Protein AF-A0A382BVF1-F1 (afdb_monomer_lite)

InterPro domains:
  IPR001041 2Fe-2S ferredoxin-type iron-sulfur binding domain [PS51085] (1-68)
  IPR006058 2Fe-2S ferredoxin, iron-sulphur binding site [PS00197] (23-31)
  IPR012675 Beta-grasp domain superfamily [G3DSA:3.10.20.30] (1-80)
  IPR025192 Succinate dehydogenase/fumarate reductase N-terminal [PF13085] (2-85)
  IPR036010 2Fe-2S ferredoxin-like superfamily [SSF54292] (2-79)

pLDDT: mean 92.46, std 5.38, range [57.75, 98.44]

Structure (mmCIF, N/CA/C/O backbone):
data_AF-A0A382BVF1-F1
#
_entry.id   AF-A0A382BVF1-F1
#
loop_
_atom_site.group_PDB
_atom_site.id
_atom_site.type_symbol
_atom_site.label_atom_id
_atom_site.label_alt_id
_atom_site.label_comp_id
_atom_site.label_asym_id
_atom_site.label_entity_id
_atom_site.label_seq_id
_atom_site.pdbx_PDB_ins_code
_atom_site.Cartn_x
_atom_site.Cartn_y
_atom_site.Cartn_z
_atom_site.occupancy
_atom_site.B_iso_or_equiv
_atom_site.auth_seq_id
_atom_site.auth_comp_id
_atom_site.auth_asym_id
_atom_site.auth_atom_id
_atom_site.pdbx_PDB_model_num
ATOM 1 N N . MET A 1 1 ? -1.967 -1.534 11.998 1.00 87.88 1 MET A N 1
ATOM 2 C CA . MET A 1 1 ? -3.189 -0.713 11.841 1.00 87.88 1 MET A CA 1
ATOM 3 C C . MET A 1 1 ? -4.260 -1.528 11.139 1.00 87.88 1 MET A C 1
ATOM 5 O O . MET A 1 1 ? -5.112 -2.052 11.835 1.00 87.88 1 MET A O 1
ATOM 9 N N . LEU A 1 2 ? -4.186 -1.698 9.813 1.00 93.88 2 LEU A N 1
ATOM 10 C CA . LEU A 1 2 ? -5.201 -2.442 9.056 1.00 93.88 2 LEU A CA 1
ATOM 11 C C . LEU A 1 2 ? -5.171 -3.951 9.311 1.00 93.88 2 LEU A C 1
ATOM 13 O O . LEU A 1 2 ? -6.226 -4.561 9.327 1.00 93.88 2 LEU A O 1
ATOM 17 N N . ASP A 1 3 ? -4.001 -4.532 9.591 1.00 93.56 3 ASP A N 1
ATOM 18 C CA . ASP A 1 3 ? -3.907 -5.953 9.968 1.00 93.56 3 ASP A CA 1
ATOM 19 C C . ASP A 1 3 ? -4.720 -6.241 11.234 1.00 93.56 3 ASP A C 1
ATOM 21 O O . ASP A 1 3 ? -5.617 -7.071 11.230 1.00 93.56 3 ASP A O 1
ATOM 25 N N . GLN A 1 4 ? -4.475 -5.455 12.285 1.00 93.81 4 GLN A N 1
ATOM 26 C CA . GLN A 1 4 ? -5.190 -5.561 13.554 1.00 93.81 4 GLN A CA 1
ATOM 27 C C . GLN A 1 4 ? -6.687 -5.235 13.419 1.00 93.81 4 GLN A C 1
ATOM 29 O O . GLN A 1 4 ? -7.506 -5.816 14.122 1.00 93.81 4 GLN A O 1
ATOM 34 N N . LEU A 1 5 ? -7.063 -4.306 12.530 1.00 94.69 5 LEU A N 1
ATOM 35 C CA . LEU A 1 5 ? -8.472 -4.053 12.222 1.00 94.69 5 LEU A CA 1
ATOM 36 C C . LEU A 1 5 ? -9.110 -5.274 11.548 1.00 94.69 5 LEU A C 1
ATOM 38 O O . LEU A 1 5 ? -10.189 -5.691 11.954 1.00 94.69 5 LEU A O 1
ATOM 42 N N . ASN A 1 6 ? -8.438 -5.866 10.560 1.00 97.00 6 ASN A N 1
ATOM 43 C CA . ASN A 1 6 ? -8.934 -7.052 9.871 1.00 97.00 6 ASN A CA 1
ATOM 44 C C . ASN A 1 6 ? -9.052 -8.252 10.815 1.00 97.00 6 ASN A C 1
ATOM 46 O O . ASN A 1 6 ? -10.049 -8.956 10.735 1.00 97.00 6 ASN A O 1
ATOM 50 N N . GLU A 1 7 ? -8.125 -8.450 11.756 1.00 98.00 7 GLU A N 1
ATOM 51 C CA . GLU A 1 7 ? -8.271 -9.466 12.813 1.00 98.00 7 GLU A CA 1
ATOM 52 C C . GLU A 1 7 ? -9.575 -9.272 13.608 1.00 98.00 7 GLU A C 1
ATOM 54 O O . GLU A 1 7 ? -10.347 -10.213 13.776 1.00 98.00 7 GLU A O 1
ATOM 59 N N . GLN A 1 8 ? -9.889 -8.035 14.009 1.00 98.12 8 GLN A N 1
ATOM 60 C CA . GLN A 1 8 ? -11.135 -7.736 14.725 1.00 98.12 8 GLN A CA 1
ATOM 61 C C . GLN A 1 8 ? -12.393 -7.952 13.876 1.00 98.12 8 GLN A C 1
ATOM 63 O O . GLN A 1 8 ? -13.437 -8.301 14.424 1.00 98.12 8 GLN A O 1
ATOM 68 N N . LEU A 1 9 ? -12.330 -7.691 12.567 1.00 98.31 9 LEU A N 1
ATOM 69 C CA . LEU A 1 9 ? -13.446 -7.936 11.647 1.00 98.31 9 LEU A CA 1
ATOM 70 C C . LEU A 1 9 ? -13.671 -9.440 11.459 1.00 98.31 9 LEU A C 1
ATOM 72 O O . LEU A 1 9 ? -14.812 -9.895 11.529 1.00 98.31 9 LEU A O 1
ATOM 76 N N . ILE A 1 10 ? -12.590 -10.215 11.331 1.00 98.12 10 ILE A N 1
ATOM 77 C CA . ILE A 1 10 ? -12.638 -11.681 11.245 1.00 98.12 10 ILE A CA 1
ATOM 78 C C . ILE A 1 10 ? -13.311 -12.268 12.487 1.00 98.12 10 ILE A C 1
ATOM 80 O O . ILE A 1 10 ? -14.230 -13.075 12.352 1.00 98.12 10 ILE A O 1
ATOM 84 N N . ASP A 1 11 ? -12.919 -11.824 13.685 1.00 98.44 11 ASP A N 1
ATOM 85 C CA . ASP A 1 11 ? -13.501 -12.302 14.948 1.00 98.44 11 ASP A CA 1
ATOM 86 C C . ASP A 1 11 ? -15.009 -12.016 15.060 1.00 98.44 11 ASP A C 1
ATOM 88 O O . ASP A 1 11 ? -15.744 -12.743 15.732 1.00 98.44 11 ASP A O 1
ATOM 92 N N . LYS A 1 12 ? -15.487 -10.966 14.385 1.00 98.31 12 LYS A N 1
ATOM 93 C CA . LYS A 1 12 ? -16.908 -10.594 14.320 1.00 98.31 12 LYS A CA 1
ATOM 94 C C . LYS A 1 12 ? -17.667 -11.283 13.181 1.00 98.31 12 LYS A C 1
ATOM 96 O O . LYS A 1 12 ? -18.887 -11.144 13.110 1.00 98.31 12 LYS A O 1
ATOM 101 N N . GLY A 1 13 ? -16.981 -12.019 12.306 1.00 98.12 13 GLY A N 1
ATOM 102 C CA . GLY A 1 13 ? -17.568 -12.587 11.091 1.00 98.12 13 GLY A CA 1
ATOM 103 C C . GLY A 1 13 ? -17.937 -11.531 10.042 1.00 98.12 13 GLY A C 1
ATOM 104 O O . GLY A 1 13 ? -18.859 -11.749 9.257 1.00 98.12 13 GLY A O 1
ATOM 105 N N . GLU A 1 14 ? -17.256 -10.384 10.054 1.00 98.38 14 GLU A N 1
ATOM 106 C CA . GLU A 1 14 ? -17.448 -9.277 9.114 1.00 98.38 14 GLU A CA 1
ATOM 107 C C . GLU A 1 14 ? -16.447 -9.343 7.946 1.00 98.38 14 GLU A C 1
ATOM 109 O O . GLU A 1 14 ? -15.410 -10.005 8.022 1.00 98.38 14 GLU A O 1
ATOM 114 N N . ASP A 1 15 ? -16.763 -8.654 6.845 1.00 97.50 15 ASP A N 1
ATOM 115 C CA . ASP A 1 15 ? -15.923 -8.642 5.643 1.00 97.50 15 ASP A CA 1
ATOM 116 C C . ASP A 1 15 ? -14.652 -7.806 5.887 1.00 97.50 15 ASP A C 1
ATOM 118 O O . ASP A 1 15 ? -14.718 -6.662 6.342 1.00 97.50 15 ASP A O 1
ATOM 122 N N . CYS A 1 16 ? -13.482 -8.375 5.591 1.00 97.56 16 CYS A N 1
ATOM 123 C CA . CYS A 1 16 ? -12.202 -7.692 5.776 1.00 97.56 16 CYS A CA 1
ATOM 124 C C . CYS A 1 16 ? -12.001 -6.565 4.764 1.00 97.56 16 CYS A C 1
ATOM 126 O O . CYS A 1 16 ? -12.385 -6.677 3.597 1.00 97.56 16 CYS A O 1
ATOM 128 N N . ILE A 1 17 ? -11.260 -5.540 5.184 1.00 97.31 17 ILE A N 1
ATOM 129 C CA . ILE A 1 17 ? -10.820 -4.471 4.292 1.00 97.31 17 ILE A CA 1
ATOM 130 C C . ILE A 1 17 ? -9.675 -4.980 3.421 1.00 97.31 17 ILE A C 1
ATOM 132 O O . ILE A 1 17 ? -8.647 -5.445 3.929 1.00 97.31 17 ILE A O 1
ATOM 136 N N . VAL A 1 18 ? -9.833 -4.858 2.105 1.00 96.88 18 VAL A N 1
ATOM 137 C CA . VAL A 1 18 ? -8.804 -5.259 1.141 1.00 96.88 18 VAL A CA 1
ATOM 138 C C . VAL A 1 18 ? -7.807 -4.123 0.918 1.00 96.88 18 VAL A C 1
ATOM 140 O O . VAL A 1 18 ? -8.176 -3.001 0.573 1.00 96.88 18 VAL A O 1
ATOM 143 N N . PHE A 1 19 ? -6.522 -4.417 1.101 1.00 95.88 19 PHE A N 1
ATOM 144 C CA . PHE A 1 19 ? -5.426 -3.492 0.826 1.00 95.88 19 PHE A CA 1
ATOM 145 C C . PHE A 1 19 ? -4.168 -4.254 0.412 1.00 95.88 19 PHE A C 1
ATOM 147 O O . PHE A 1 19 ? -3.936 -5.379 0.853 1.00 95.88 19 PHE A O 1
ATOM 154 N N . ASP A 1 20 ? -3.338 -3.621 -0.413 1.00 93.94 20 ASP A N 1
ATOM 155 C CA . ASP A 1 20 ? -2.110 -4.236 -0.899 1.00 93.94 20 ASP A CA 1
ATOM 156 C C . ASP A 1 20 ? -0.978 -4.110 0.132 1.00 93.94 20 ASP A C 1
ATOM 158 O O . ASP A 1 20 ? -0.675 -3.030 0.653 1.00 93.94 20 ASP A O 1
ATOM 162 N N . HIS A 1 21 ? -0.295 -5.220 0.402 1.00 93.12 21 HIS A N 1
ATOM 163 C CA . HIS A 1 21 ? 0.908 -5.253 1.226 1.00 93.12 21 HIS A CA 1
ATOM 164 C C . HIS A 1 21 ? 1.824 -6.405 0.803 1.00 93.12 21 HIS A C 1
ATOM 166 O O . HIS A 1 21 ? 1.358 -7.407 0.273 1.00 93.12 21 HIS A O 1
ATOM 172 N N . ASP A 1 22 ? 3.118 -6.308 1.102 1.00 94.44 22 ASP A N 1
ATOM 173 C CA . ASP A 1 22 ? 4.056 -7.420 0.900 1.00 94.44 22 ASP A CA 1
ATOM 174 C C . ASP A 1 22 ? 5.200 -7.361 1.926 1.00 94.44 22 ASP A C 1
ATOM 176 O O . ASP A 1 22 ? 4.995 -7.754 3.069 1.00 94.44 22 ASP A O 1
ATOM 180 N N . CYS A 1 23 ? 6.342 -6.747 1.593 1.00 95.38 23 CYS A N 1
ATOM 181 C CA . CYS A 1 23 ? 7.580 -6.835 2.388 1.00 95.38 23 CYS A CA 1
ATOM 182 C C . CYS A 1 23 ? 7.516 -6.372 3.857 1.00 95.38 23 CYS A C 1
ATOM 184 O O . CYS A 1 23 ? 8.404 -6.706 4.621 1.00 95.38 23 CYS A O 1
ATOM 186 N N . ARG A 1 24 ? 6.557 -5.518 4.246 1.00 94.00 24 ARG A N 1
ATOM 187 C CA . ARG A 1 24 ? 6.454 -4.851 5.572 1.00 94.00 24 ARG A CA 1
ATOM 188 C C . ARG A 1 24 ? 7.678 -4.054 6.067 1.00 94.00 24 ARG A C 1
ATOM 190 O O . ARG A 1 24 ? 7.610 -3.401 7.104 1.00 94.00 24 ARG A O 1
ATOM 197 N N . GLU A 1 25 ? 8.744 -3.988 5.288 1.00 95.00 25 GLU A N 1
ATOM 198 C CA . GLU A 1 25 ? 10.007 -3.328 5.642 1.00 95.00 25 GLU A CA 1
ATOM 199 C C . GLU A 1 25 ? 10.210 -1.991 4.912 1.00 95.00 25 GLU A C 1
ATOM 201 O O . GLU A 1 25 ? 11.217 -1.314 5.079 1.00 95.00 25 GLU A O 1
ATOM 206 N N . GLY A 1 26 ? 9.228 -1.581 4.105 1.00 93.50 26 GLY A N 1
ATOM 207 C CA . GLY A 1 26 ? 9.243 -0.296 3.410 1.00 93.50 26 GLY A CA 1
ATOM 208 C C . GLY A 1 26 ? 10.057 -0.264 2.119 1.00 93.50 26 GLY A C 1
ATOM 209 O O . GLY A 1 26 ? 10.413 0.821 1.673 1.00 93.50 26 GLY A O 1
ATOM 210 N N . ILE A 1 27 ? 10.314 -1.424 1.503 1.00 94.44 27 ILE A N 1
ATOM 211 C CA . ILE A 1 27 ? 11.121 -1.523 0.277 1.00 94.44 27 ILE A CA 1
ATOM 212 C C . ILE A 1 27 ? 10.307 -1.818 -0.995 1.00 94.44 27 ILE A C 1
ATOM 214 O O . ILE A 1 27 ? 10.583 -1.242 -2.041 1.00 94.44 27 ILE A O 1
ATOM 218 N N . CYS A 1 28 ? 9.268 -2.661 -0.929 1.00 93.81 28 CYS A N 1
ATOM 219 C CA . CYS A 1 28 ? 8.533 -3.117 -2.126 1.00 93.81 28 CYS A CA 1
ATOM 220 C C . CYS A 1 28 ? 7.643 -2.046 -2.789 1.00 93.81 28 CYS A C 1
ATOM 222 O O . CYS A 1 28 ? 7.214 -2.213 -3.927 1.00 93.81 28 CYS A O 1
ATOM 224 N N . GLY A 1 29 ? 7.298 -0.973 -2.068 1.00 89.94 29 GLY A N 1
ATOM 225 C CA . GLY A 1 29 ? 6.402 0.075 -2.567 1.00 89.94 29 GLY A CA 1
ATOM 226 C C . GLY A 1 29 ? 4.932 -0.340 -2.748 1.00 89.94 29 GLY A C 1
ATOM 227 O O . GLY A 1 29 ? 4.218 0.324 -3.487 1.00 89.94 29 GLY A O 1
ATOM 228 N N . THR A 1 30 ? 4.473 -1.427 -2.118 1.00 92.69 30 THR A N 1
ATOM 229 C CA . THR A 1 30 ? 3.105 -1.962 -2.294 1.00 92.69 30 THR A CA 1
ATOM 230 C C . THR A 1 30 ? 2.057 -1.341 -1.365 1.00 92.69 30 THR A C 1
ATOM 232 O O . THR A 1 30 ? 0.910 -1.195 -1.767 1.00 92.69 30 THR A O 1
ATOM 235 N N . CYS A 1 31 ? 2.429 -0.919 -0.151 1.00 93.50 31 CYS A N 1
ATOM 236 C CA . CYS A 1 31 ? 1.507 -0.376 0.862 1.00 93.50 31 CYS A CA 1
ATOM 237 C C . CYS A 1 31 ? 1.059 1.079 0.583 1.00 93.50 31 CYS A C 1
ATOM 239 O O . CYS A 1 31 ? 1.125 1.941 1.464 1.00 93.50 31 CYS A O 1
ATOM 241 N N . SER A 1 32 ? 0.679 1.381 -0.657 1.00 88.19 32 SER A N 1
ATOM 242 C CA . SER A 1 32 ? 0.436 2.714 -1.231 1.00 88.19 32 SER A CA 1
ATOM 243 C C . SER A 1 32 ? -0.871 3.375 -0.786 1.00 88.19 32 SER A C 1
ATOM 245 O O . SER A 1 32 ? -1.731 3.713 -1.594 1.00 88.19 32 SER A O 1
ATOM 247 N N . LEU A 1 33 ? -1.002 3.583 0.521 1.00 95.12 33 LEU A N 1
ATOM 248 C CA . LEU A 1 33 ? -2.154 4.237 1.138 1.00 95.12 33 LEU A CA 1
ATOM 249 C C . LEU A 1 33 ? -1.938 5.745 1.291 1.00 95.12 33 LEU A C 1
ATOM 251 O O . LEU A 1 33 ? -0.819 6.206 1.532 1.00 95.12 33 LEU A O 1
ATOM 255 N N . VAL A 1 34 ? -3.028 6.500 1.210 1.00 95.38 34 VAL A N 1
ATOM 256 C CA . VAL A 1 34 ? -3.101 7.917 1.570 1.00 95.38 34 VAL A CA 1
ATOM 257 C C . VAL A 1 34 ? -3.775 8.009 2.935 1.00 95.38 34 VAL A C 1
ATOM 259 O O . VAL A 1 34 ? -4.882 7.511 3.109 1.00 95.38 34 VAL A O 1
ATOM 262 N N . ILE A 1 35 ? -3.095 8.607 3.913 1.00 95.12 35 ILE A N 1
ATOM 263 C CA . ILE A 1 35 ? -3.576 8.719 5.296 1.00 95.12 35 ILE A CA 1
ATOM 264 C C . ILE A 1 35 ? -3.743 10.200 5.618 1.00 95.12 35 ILE A C 1
ATOM 266 O O . ILE A 1 35 ? -2.770 10.953 5.557 1.00 95.12 35 ILE A O 1
ATOM 270 N N . ASN A 1 36 ? -4.969 10.621 5.936 1.00 93.94 36 ASN A N 1
ATOM 271 C CA . ASN A 1 36 ? -5.346 12.019 6.179 1.00 93.94 36 ASN A CA 1
ATOM 272 C C . ASN A 1 36 ? -4.871 12.970 5.065 1.00 93.94 36 ASN A C 1
ATOM 274 O O . ASN A 1 36 ? -4.341 14.047 5.325 1.00 93.94 36 ASN A O 1
ATOM 278 N N . GLY A 1 37 ? -5.012 12.543 3.807 1.00 93.38 37 GLY A N 1
ATOM 279 C CA . GLY A 1 37 ? -4.586 13.310 2.632 1.00 93.38 37 GLY A CA 1
ATOM 280 C C . GLY A 1 37 ? -3.084 13.255 2.318 1.00 93.38 37 GLY A C 1
ATOM 281 O O . GLY A 1 37 ? -2.669 13.770 1.280 1.00 93.38 37 GLY A O 1
ATOM 282 N N . HIS A 1 38 ? -2.266 12.598 3.147 1.00 93.62 38 HIS A N 1
ATOM 283 C CA . HIS A 1 38 ? -0.827 12.451 2.922 1.00 93.62 38 HIS A CA 1
ATOM 284 C C . HIS A 1 38 ? -0.476 11.058 2.370 1.00 93.62 38 HIS A C 1
ATOM 286 O O . HIS A 1 38 ? -0.782 10.051 3.019 1.00 93.62 38 HIS A O 1
ATOM 292 N N . PRO A 1 39 ? 0.190 10.952 1.202 1.00 93.25 39 PRO A N 1
ATOM 293 C CA . PRO A 1 39 ? 0.711 9.677 0.712 1.00 93.25 39 PRO A CA 1
ATOM 294 C C . PRO A 1 39 ? 1.682 9.071 1.725 1.00 93.25 39 PRO A C 1
ATOM 296 O O . PRO A 1 39 ? 2.642 9.727 2.118 1.00 93.25 39 PRO A O 1
ATOM 299 N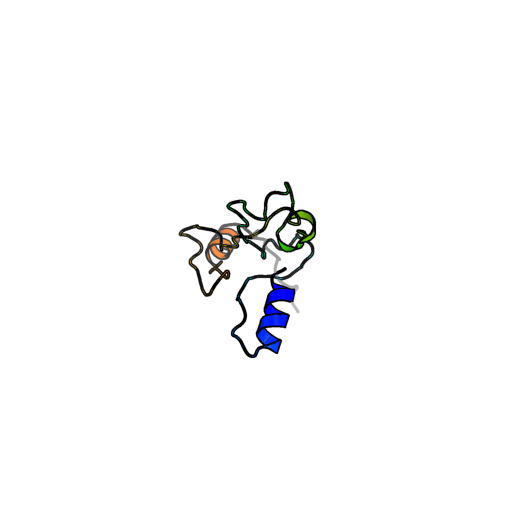 N . HIS A 1 40 ? 1.427 7.832 2.144 1.00 93.88 40 HIS A N 1
ATOM 300 C CA . HIS A 1 40 ? 2.167 7.147 3.207 1.00 93.88 40 HIS A CA 1
ATOM 301 C C . HIS A 1 40 ? 2.180 7.856 4.573 1.00 93.88 40 HIS A C 1
ATOM 303 O O . HIS A 1 40 ? 3.045 7.572 5.399 1.00 93.88 40 HIS A O 1
ATOM 309 N N . GLY A 1 41 ? 1.204 8.731 4.837 1.00 93.44 41 GLY A N 1
ATOM 310 C CA . GLY A 1 41 ? 1.082 9.477 6.088 1.00 93.44 41 GLY A CA 1
ATOM 311 C C . GLY A 1 41 ? 2.021 10.681 6.206 1.00 93.44 41 GLY A C 1
ATOM 312 O O . GLY A 1 41 ? 2.763 11.028 5.296 1.00 93.44 41 GLY A O 1
ATOM 313 N N . GLU A 1 42 ? 1.943 11.373 7.344 1.00 92.62 42 GLU A N 1
ATOM 314 C CA . GLU A 1 42 ? 2.589 12.679 7.550 1.00 92.62 42 GLU A CA 1
ATOM 315 C C . GLU A 1 42 ? 4.119 12.587 7.719 1.00 92.62 42 GLU A C 1
ATOM 317 O O . GLU A 1 42 ? 4.853 13.538 7.430 1.00 92.62 42 GLU A O 1
ATOM 322 N N . LYS A 1 43 ? 4.632 11.431 8.166 1.00 92.62 43 LYS A N 1
ATOM 323 C CA . LYS A 1 43 ? 6.074 11.233 8.349 1.00 92.62 43 LYS A CA 1
ATOM 324 C C . LYS A 1 43 ? 6.799 11.219 7.007 1.00 92.62 43 LYS A C 1
ATOM 326 O O . LYS A 1 43 ? 6.550 10.392 6.135 1.00 92.62 43 LYS A O 1
ATOM 331 N N . LYS A 1 44 ? 7.787 12.105 6.879 1.00 92.69 44 LYS A N 1
ATOM 332 C CA . LYS A 1 44 ? 8.663 12.160 5.706 1.00 92.69 44 LYS A CA 1
ATOM 333 C C . LYS A 1 44 ? 9.493 10.883 5.572 1.00 92.69 44 LYS A C 1
ATOM 335 O O . LYS A 1 44 ? 9.888 10.286 6.571 1.00 92.69 44 LYS A O 1
ATOM 340 N N . ALA A 1 45 ? 9.790 10.516 4.322 1.00 91.25 45 ALA A N 1
ATOM 341 C CA . ALA A 1 45 ? 10.655 9.386 3.967 1.00 91.25 45 ALA A CA 1
ATOM 342 C C . ALA A 1 45 ? 10.258 8.064 4.656 1.00 91.25 45 ALA A C 1
ATOM 344 O O . ALA A 1 45 ? 11.112 7.266 5.027 1.00 91.25 45 ALA A O 1
ATOM 345 N N . THR A 1 46 ? 8.957 7.858 4.857 1.00 93.62 46 THR A N 1
ATOM 346 C CA . THR A 1 46 ? 8.403 6.691 5.543 1.00 93.62 46 THR A CA 1
ATOM 347 C C . THR A 1 46 ? 7.324 6.069 4.664 1.00 93.62 46 THR A C 1
ATOM 349 O O . THR A 1 46 ? 6.661 6.760 3.894 1.00 93.62 46 THR A O 1
ATOM 352 N N . THR A 1 47 ? 7.173 4.752 4.749 1.00 95.00 47 THR A N 1
ATOM 353 C CA . THR A 1 47 ? 6.119 4.003 4.056 1.00 95.00 47 THR A CA 1
ATOM 354 C C . THR A 1 47 ? 5.013 3.636 5.033 1.00 95.00 47 THR A C 1
ATOM 356 O O . THR A 1 47 ? 5.247 3.529 6.236 1.00 95.00 47 THR A O 1
ATOM 359 N N . THR A 1 48 ? 3.808 3.369 4.528 1.00 95.12 48 THR A N 1
ATOM 360 C CA . THR A 1 48 ? 2.662 3.055 5.392 1.00 95.12 48 THR A CA 1
ATOM 361 C C . THR A 1 48 ? 2.912 1.865 6.319 1.00 95.12 48 THR A C 1
ATOM 363 O O . THR A 1 48 ? 2.502 1.895 7.475 1.00 95.12 48 THR A O 1
ATOM 366 N N . CYS A 1 49 ? 3.622 0.830 5.855 1.00 94.44 49 CYS A N 1
ATOM 367 C CA . CYS A 1 49 ? 3.940 -0.338 6.682 1.00 94.44 49 CYS A CA 1
ATOM 368 C C . CYS A 1 49 ? 4.964 -0.059 7.796 1.00 94.44 49 CYS A C 1
ATOM 370 O O . CYS A 1 49 ? 5.139 -0.897 8.673 1.00 94.44 49 CYS A O 1
ATOM 372 N N . GLN A 1 50 ? 5.627 1.098 7.770 1.00 94.00 50 GLN A N 1
ATOM 373 C CA . GLN A 1 50 ? 6.577 1.555 8.788 1.00 94.00 50 GLN A CA 1
ATOM 374 C C . GLN A 1 50 ? 5.973 2.635 9.707 1.00 94.00 50 GLN A C 1
ATOM 376 O O . GLN A 1 50 ? 6.646 3.126 10.615 1.00 94.00 50 GLN A O 1
ATOM 381 N N . LEU A 1 51 ? 4.707 3.010 9.497 1.00 93.19 51 LEU A N 1
ATOM 382 C CA . LEU A 1 51 ? 3.976 3.896 10.396 1.00 93.19 51 LEU A CA 1
ATOM 383 C C . LEU A 1 51 ? 3.440 3.135 11.606 1.00 93.19 51 LEU A C 1
ATOM 385 O O . LEU A 1 51 ? 2.977 1.998 11.501 1.00 93.19 51 LEU A O 1
ATOM 389 N N . TYR A 1 52 ? 3.415 3.808 12.753 1.00 92.06 52 TYR A N 1
ATOM 390 C CA . TYR A 1 52 ? 2.892 3.237 13.985 1.00 92.06 52 TYR A CA 1
ATOM 391 C C . TYR A 1 52 ? 1.695 4.033 14.493 1.00 92.06 52 TYR A C 1
ATOM 393 O O . TYR A 1 52 ? 1.721 5.257 14.516 1.00 92.06 52 TYR A O 1
ATOM 401 N N . MET A 1 53 ? 0.678 3.342 15.015 1.00 91.38 53 MET A N 1
ATOM 402 C CA . MET A 1 53 ? -0.524 3.991 15.565 1.00 91.38 53 MET A CA 1
ATOM 403 C C . MET A 1 53 ? -0.230 4.964 16.711 1.00 91.38 53 MET A C 1
ATOM 405 O O . MET A 1 53 ? -0.960 5.929 16.894 1.00 91.38 53 MET A O 1
ATOM 409 N N . ARG A 1 54 ? 0.873 4.765 17.446 1.00 92.31 54 ARG A N 1
ATOM 410 C CA . ARG A 1 54 ? 1.331 5.709 18.479 1.00 92.31 54 ARG A CA 1
ATOM 411 C C . ARG A 1 54 ? 1.651 7.101 17.927 1.00 92.31 54 ARG A C 1
ATOM 413 O O . ARG A 1 54 ? 1.526 8.073 18.659 1.00 92.31 54 ARG A O 1
ATOM 420 N N . ASP A 1 55 ? 2.035 7.200 16.654 1.00 90.00 55 ASP A N 1
ATOM 421 C CA . ASP A 1 55 ? 2.294 8.485 15.996 1.00 90.00 55 ASP A CA 1
ATOM 422 C C . ASP A 1 55 ? 0.990 9.269 15.758 1.00 90.00 55 ASP A C 1
ATOM 424 O O . ASP A 1 55 ? 1.014 10.486 15.608 1.00 90.00 55 ASP A O 1
ATOM 428 N N . TYR A 1 56 ? -0.152 8.577 15.793 1.00 91.94 56 TYR A N 1
ATOM 429 C CA . TYR A 1 56 ? -1.492 9.121 15.597 1.00 91.94 56 TYR A CA 1
ATOM 430 C C . TYR A 1 56 ? -2.290 9.231 16.903 1.00 91.94 56 TYR A C 1
ATOM 432 O O . TYR A 1 56 ? -3.490 9.475 16.868 1.00 91.94 56 TYR A O 1
ATOM 440 N N . ALA A 1 57 ? -1.646 9.088 18.067 1.00 92.12 57 ALA A N 1
ATOM 441 C CA . ALA A 1 57 ? -2.327 9.060 19.366 1.00 92.12 57 ALA A CA 1
ATOM 442 C C . ALA A 1 57 ? -3.144 10.331 19.683 1.00 92.12 57 ALA A C 1
ATOM 444 O O . ALA A 1 57 ? -4.087 10.275 20.466 1.00 92.12 57 ALA A O 1
ATOM 445 N N . ASN A 1 58 ? -2.793 11.467 19.069 1.00 92.81 58 ASN A N 1
ATOM 446 C CA . ASN A 1 58 ? -3.494 12.744 19.237 1.00 92.81 58 ASN A CA 1
ATOM 447 C C . ASN A 1 58 ? -4.618 12.966 18.209 1.00 92.81 58 ASN A C 1
ATOM 449 O O . ASN A 1 58 ? -5.220 14.039 18.188 1.00 92.81 58 ASN A O 1
ATOM 453 N N . GLN A 1 59 ? -4.878 11.997 17.328 1.00 90.50 59 GLN A N 1
ATOM 454 C CA . GLN A 1 59 ? -5.925 12.074 16.315 1.00 90.50 59 GLN A CA 1
ATOM 455 C C . GLN A 1 59 ? -7.090 11.167 16.714 1.00 90.50 59 GLN A C 1
ATOM 457 O O . GLN A 1 59 ? -6.900 10.000 17.042 1.00 90.50 59 GLN A O 1
ATOM 462 N N . LEU A 1 60 ? -8.303 11.723 16.697 1.00 92.00 60 LEU A N 1
ATOM 463 C CA . LEU A 1 60 ? -9.527 10.990 17.039 1.00 92.00 60 LEU A CA 1
ATOM 464 C C . LEU A 1 60 ? -10.013 10.093 15.895 1.00 92.00 60 LEU A C 1
ATOM 466 O O . LEU A 1 60 ? -10.731 9.128 16.135 1.00 92.00 60 LEU A O 1
ATOM 470 N N . GLU A 1 61 ? -9.631 10.418 14.663 1.00 93.94 61 GLU A N 1
ATOM 471 C CA . GLU A 1 61 ? -10.077 9.745 13.450 1.00 93.94 61 GLU A CA 1
ATOM 472 C C . GLU A 1 61 ? -8.932 9.697 12.429 1.00 93.94 61 GLU A C 1
ATOM 474 O O . GLU A 1 61 ? -8.140 10.639 12.327 1.00 93.94 61 GLU A O 1
ATOM 479 N N . LEU A 1 62 ? -8.857 8.599 11.670 1.00 93.69 62 LEU A N 1
ATOM 480 C CA . LEU A 1 62 ? -7.939 8.429 10.546 1.00 93.69 62 LEU A CA 1
ATOM 481 C C . LEU A 1 62 ? -8.717 8.115 9.275 1.00 93.69 62 LEU A C 1
ATOM 483 O O . LEU A 1 62 ? -9.466 7.143 9.213 1.00 93.69 62 LEU A O 1
ATOM 487 N N . TRP A 1 63 ? -8.476 8.914 8.246 1.00 95.56 63 TRP A N 1
ATOM 488 C CA . TRP A 1 63 ? -9.015 8.729 6.911 1.00 95.56 63 TRP A CA 1
ATOM 489 C C . TRP A 1 63 ? -7.966 7.987 6.095 1.00 95.56 63 TRP A C 1
ATOM 491 O O . TRP A 1 63 ? -6.860 8.494 5.897 1.00 95.56 63 TRP A O 1
ATOM 501 N N . ILE A 1 64 ? -8.292 6.771 5.662 1.00 96.19 64 ILE A N 1
ATOM 502 C CA . ILE A 1 64 ? -7.390 5.913 4.893 1.00 96.19 64 ILE A CA 1
ATOM 503 C C . ILE A 1 64 ? -8.012 5.693 3.526 1.00 96.19 64 ILE A C 1
ATOM 505 O O . ILE A 1 64 ? -9.136 5.210 3.417 1.00 96.19 64 ILE A O 1
ATOM 509 N N . GLU A 1 65 ? -7.269 6.043 2.487 1.00 96.25 65 GLU A N 1
ATOM 510 C CA . GLU A 1 65 ? -7.758 6.046 1.117 1.00 96.25 65 GLU A CA 1
ATOM 511 C C . GLU A 1 65 ? -6.745 5.366 0.187 1.00 96.25 65 GLU A C 1
ATOM 513 O O . GLU A 1 65 ? -5.534 5.418 0.445 1.00 96.25 65 GLU A O 1
ATOM 518 N N . PRO A 1 66 ? -7.192 4.761 -0.926 1.00 94.94 66 PRO A N 1
ATOM 519 C CA . PRO A 1 66 ? -6.281 4.444 -2.016 1.00 94.94 66 PRO A CA 1
ATOM 520 C C . PRO A 1 66 ? -5.739 5.747 -2.620 1.00 94.94 66 PRO A C 1
ATOM 522 O O . PRO A 1 66 ? -6.366 6.810 -2.522 1.00 94.94 66 PRO A O 1
ATOM 525 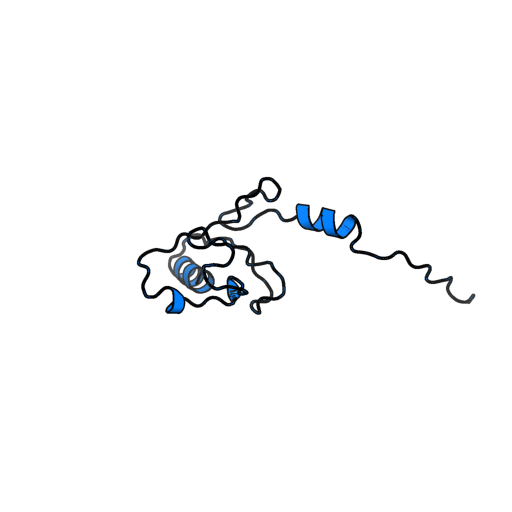N N . TRP A 1 67 ? -4.592 5.699 -3.305 1.00 86.00 67 TRP A N 1
ATOM 526 C CA . TRP A 1 67 ? -4.165 6.869 -4.072 1.00 86.00 67 TRP A CA 1
ATOM 527 C C . TRP A 1 67 ? -5.198 7.237 -5.150 1.00 86.00 67 TRP A C 1
ATOM 529 O O . TRP A 1 67 ? -5.868 6.393 -5.743 1.00 86.00 67 TRP A O 1
ATOM 539 N N . ARG A 1 68 ? -5.364 8.532 -5.414 1.00 82.25 68 ARG A N 1
ATOM 540 C CA . ARG A 1 68 ? -6.370 9.017 -6.368 1.00 82.25 68 ARG A CA 1
ATOM 541 C C . ARG A 1 68 ? -5.707 9.353 -7.695 1.00 82.25 68 ARG A C 1
ATOM 543 O O . ARG A 1 68 ? -5.329 10.496 -7.941 1.00 82.25 68 ARG A O 1
ATOM 550 N N . ALA A 1 69 ? -5.559 8.352 -8.555 1.00 89.94 69 ALA A N 1
ATOM 551 C CA . ALA A 1 69 ? -4.946 8.520 -9.868 1.00 89.94 69 ALA A CA 1
ATOM 552 C C . ALA A 1 69 ? -5.678 7.696 -10.933 1.00 89.94 69 ALA A C 1
ATOM 554 O O . ALA A 1 69 ? -5.910 6.505 -10.759 1.00 89.94 69 ALA A O 1
ATOM 555 N N . LYS A 1 70 ? -6.004 8.326 -12.074 1.00 91.31 70 LYS A N 1
ATOM 556 C CA . LYS A 1 70 ? -6.750 7.684 -13.178 1.00 91.31 70 LYS A CA 1
ATOM 557 C C . LYS A 1 70 ? -6.068 6.419 -13.709 1.00 91.31 70 LYS A C 1
ATOM 559 O O . LYS A 1 70 ? -6.745 5.506 -14.160 1.00 91.31 70 LYS A O 1
ATOM 564 N N . SER A 1 71 ? -4.740 6.374 -13.647 1.00 93.75 71 SER A N 1
ATOM 565 C CA . SER A 1 71 ? -3.930 5.234 -14.085 1.00 93.75 71 SER A CA 1
ATOM 566 C C . SER A 1 71 ? -3.999 4.026 -13.142 1.00 93.75 71 SER A C 1
ATOM 568 O O . SER A 1 71 ? -3.495 2.967 -13.507 1.00 93.75 71 SER A O 1
ATOM 570 N N . PHE A 1 72 ? -4.593 4.171 -11.954 1.00 93.19 72 PHE A N 1
ATOM 571 C CA . PHE A 1 72 ? -4.679 3.133 -10.927 1.00 93.19 72 PHE A CA 1
ATOM 572 C C . PHE A 1 72 ? -6.119 3.033 -10.398 1.00 93.19 72 PHE A C 1
ATOM 574 O O . PHE A 1 72 ? -6.416 3.539 -9.313 1.00 93.19 72 PHE A O 1
ATOM 581 N N . PRO A 1 73 ? -7.047 2.455 -11.180 1.00 94.31 73 PRO A N 1
ATOM 582 C CA . PRO A 1 73 ? -8.434 2.310 -10.754 1.00 94.31 73 PRO A CA 1
ATOM 583 C C . PRO A 1 73 ? -8.545 1.393 -9.528 1.00 94.31 73 PRO A C 1
ATOM 585 O O . PRO A 1 73 ? -7.737 0.484 -9.347 1.00 94.31 73 PRO A O 1
ATOM 588 N N . ILE A 1 74 ? -9.556 1.636 -8.694 1.00 95.06 74 ILE A N 1
ATOM 589 C CA . ILE A 1 74 ? -9.840 0.830 -7.500 1.00 95.06 74 ILE A CA 1
ATOM 590 C C . ILE A 1 74 ? -10.362 -0.543 -7.932 1.00 95.06 74 ILE A C 1
ATOM 592 O O . ILE A 1 74 ? -11.233 -0.627 -8.798 1.00 95.06 74 ILE A O 1
ATOM 596 N N . VAL A 1 75 ? -9.839 -1.601 -7.310 1.00 95.19 75 VAL A N 1
ATOM 597 C CA . VAL A 1 75 ? -10.321 -2.980 -7.478 1.00 95.19 75 VAL A CA 1
ATOM 598 C C . VAL A 1 75 ? -11.347 -3.302 -6.391 1.00 95.19 75 VAL A C 1
ATOM 600 O O . VAL A 1 75 ? -12.489 -3.630 -6.704 1.00 95.19 75 VAL A O 1
ATOM 603 N N 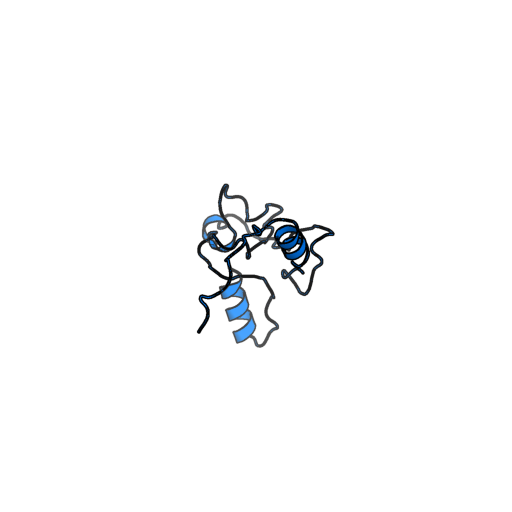. LYS A 1 76 ? -10.955 -3.166 -5.118 1.00 95.69 76 LYS A N 1
ATOM 604 C CA . LYS A 1 76 ? -11.823 -3.283 -3.936 1.00 95.69 76 LYS A CA 1
ATOM 605 C C . LYS A 1 76 ? -11.189 -2.504 -2.782 1.00 95.69 76 LYS A C 1
ATOM 607 O O . LYS A 1 76 ? -9.981 -2.595 -2.587 1.00 95.69 76 LYS A O 1
ATOM 612 N N . ASP A 1 77 ? -12.004 -1.768 -2.033 1.00 96.31 77 ASP A N 1
ATOM 613 C CA . ASP A 1 77 ? -11.609 -0.966 -0.869 1.00 96.31 77 ASP A CA 1
ATOM 614 C C 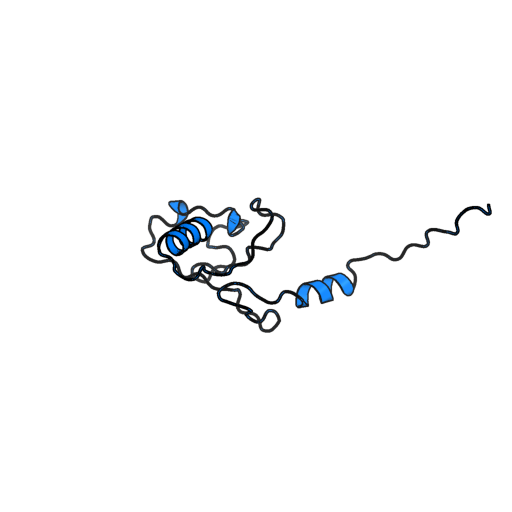. ASP A 1 77 ? -10.375 -0.079 -1.132 1.00 96.31 77 ASP A C 1
ATOM 616 O O . ASP A 1 77 ? -10.481 0.953 -1.798 1.00 96.31 77 ASP A O 1
ATOM 620 N N . LEU A 1 78 ? -9.205 -0.480 -0.628 1.00 96.69 78 LEU A N 1
ATOM 621 C CA . LEU A 1 78 ? -7.944 0.252 -0.743 1.00 96.69 78 LEU A CA 1
ATOM 622 C C . LEU A 1 78 ? -6.995 -0.349 -1.794 1.00 96.69 78 LEU A C 1
ATOM 624 O O . LEU A 1 78 ? -5.955 0.246 -2.081 1.00 96.69 78 LEU A O 1
ATOM 628 N N . ALA A 1 79 ? -7.322 -1.514 -2.358 1.00 95.06 79 ALA A N 1
ATOM 629 C CA . ALA A 1 79 ? -6.536 -2.152 -3.406 1.00 95.06 79 ALA A CA 1
ATOM 630 C C . ALA A 1 79 ? -6.833 -1.538 -4.778 1.00 95.06 79 ALA A C 1
ATOM 632 O O . ALA A 1 79 ? -7.983 -1.264 -5.147 1.00 95.06 79 ALA A O 1
ATOM 633 N N . VAL A 1 80 ? -5.773 -1.346 -5.557 1.00 94.69 80 VAL A N 1
ATOM 634 C CA . VAL A 1 80 ? -5.809 -0.656 -6.851 1.00 94.69 80 VAL A CA 1
ATOM 635 C C . VAL A 1 80 ? -5.157 -1.508 -7.926 1.00 94.69 80 VAL A C 1
ATOM 637 O O . VAL A 1 80 ? -4.224 -2.264 -7.677 1.00 94.69 80 VAL A O 1
ATOM 640 N N . MET A 1 81 ? -5.613 -1.359 -9.163 1.00 94.25 81 MET A N 1
ATOM 641 C CA . MET A 1 81 ? -5.028 -2.061 -10.296 1.00 94.25 81 MET A CA 1
ATOM 642 C C . MET A 1 81 ? -3.704 -1.393 -10.682 1.00 94.25 81 MET A C 1
ATOM 644 O O . MET A 1 81 ? -3.677 -0.220 -11.065 1.00 94.25 81 MET A O 1
ATOM 648 N N . ARG A 1 82 ? -2.596 -2.136 -10.579 1.00 92.44 82 ARG A N 1
ATOM 649 C CA . ARG A 1 82 ? -1.222 -1.612 -10.721 1.00 92.44 82 ARG A CA 1
ATOM 650 C C . ARG A 1 82 ? -0.567 -1.857 -12.082 1.00 92.44 82 ARG A C 1
ATOM 652 O O . ARG A 1 82 ? 0.580 -1.459 -12.258 1.00 92.44 82 ARG A O 1
ATOM 659 N N . GLU A 1 83 ? -1.305 -2.368 -13.068 1.00 93.69 83 GLU A N 1
ATOM 660 C CA . GLU A 1 83 ? -0.817 -2.668 -14.432 1.00 93.69 83 GLU A CA 1
ATOM 661 C C . GLU A 1 83 ? -0.117 -1.485 -15.130 1.00 93.69 83 GLU A C 1
ATOM 663 O O . GLU A 1 83 ? 0.718 -1.659 -16.017 1.00 93.69 83 GLU A O 1
ATOM 668 N N . SER A 1 84 ? -0.433 -0.245 -14.740 1.00 93.31 84 SER A N 1
ATOM 669 C CA . SER A 1 84 ? 0.288 0.937 -15.223 1.00 93.31 84 SER A CA 1
ATOM 670 C C . SER A 1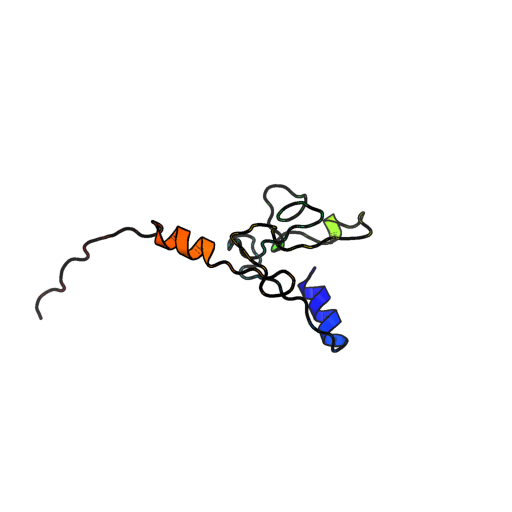 84 ? 1.783 0.913 -14.894 1.00 93.31 84 SER A C 1
ATOM 672 O O . SER A 1 84 ? 2.567 1.418 -15.695 1.00 93.31 84 SER A O 1
ATOM 674 N N . PHE A 1 85 ? 2.192 0.329 -13.763 1.00 92.00 85 PHE A N 1
ATOM 675 C CA . PHE A 1 85 ? 3.611 0.141 -13.454 1.00 92.00 85 PHE A CA 1
ATOM 676 C C . PHE A 1 85 ? 4.242 -0.943 -14.314 1.00 92.00 85 PHE A C 1
ATOM 678 O O . PHE A 1 85 ? 5.353 -0.739 -14.795 1.00 92.00 85 PHE A O 1
ATOM 685 N N . ASP A 1 86 ? 3.526 -2.034 -14.581 1.00 92.19 86 ASP A N 1
ATOM 686 C CA . ASP A 1 86 ? 4.029 -3.104 -15.446 1.00 92.19 86 ASP A CA 1
ATOM 687 C C . ASP A 1 86 ? 4.335 -2.569 -16.846 1.00 92.19 86 ASP A C 1
ATOM 689 O O . ASP A 1 86 ? 5.398 -2.846 -17.395 1.00 92.19 86 ASP A O 1
ATOM 693 N N . ARG A 1 87 ? 3.472 -1.696 -17.384 1.00 93.44 87 ARG A N 1
ATOM 694 C CA . ARG A 1 87 ? 3.731 -0.998 -18.656 1.00 93.44 87 ARG A CA 1
ATOM 695 C C . ARG A 1 87 ? 4.999 -0.140 -18.624 1.00 93.44 87 ARG A C 1
ATOM 697 O O . ARG A 1 87 ? 5.731 -0.101 -19.610 1.00 93.44 87 ARG A O 1
ATOM 704 N N . ILE A 1 88 ? 5.272 0.544 -17.512 1.00 92.62 88 ILE A N 1
ATOM 705 C CA . ILE A 1 88 ? 6.498 1.341 -17.349 1.00 92.62 88 ILE A CA 1
ATOM 706 C C . ILE A 1 88 ? 7.719 0.418 -17.312 1.00 92.62 88 ILE A C 1
ATOM 708 O O . ILE A 1 88 ? 8.681 0.656 -18.041 1.00 92.62 88 ILE A O 1
ATOM 712 N N . ILE A 1 89 ? 7.666 -0.661 -16.531 1.00 92.62 89 ILE A N 1
ATOM 713 C CA . ILE A 1 89 ? 8.747 -1.652 -16.446 1.00 92.62 89 ILE A CA 1
ATOM 714 C C . ILE A 1 89 ? 8.999 -2.283 -17.823 1.00 92.62 89 ILE A C 1
ATOM 716 O O . ILE A 1 89 ? 10.143 -2.394 -18.250 1.00 92.62 89 ILE A O 1
ATOM 720 N N . GLN A 1 90 ? 7.956 -2.616 -18.581 1.00 92.12 90 GLN A N 1
ATOM 721 C CA . GLN A 1 90 ? 8.082 -3.159 -19.937 1.00 92.12 90 GLN A CA 1
ATOM 722 C C . GLN A 1 90 ? 8.619 -2.148 -20.960 1.00 92.12 90 GLN A C 1
ATOM 724 O O . GLN A 1 90 ? 9.147 -2.554 -21.990 1.00 92.12 90 GLN A O 1
ATOM 729 N N . SER A 1 91 ? 8.514 -0.840 -20.712 1.00 93.19 91 SER A N 1
ATOM 730 C CA . SER A 1 91 ? 9.004 0.169 -21.664 1.00 93.19 91 SER A CA 1
ATOM 731 C C . SER A 1 91 ? 10.533 0.300 -21.707 1.00 93.19 91 SER A C 1
ATOM 733 O O . SER A 1 91 ? 11.071 0.827 -22.678 1.00 93.19 91 SER A O 1
ATOM 735 N N . GLY A 1 92 ? 11.240 -0.176 -20.678 1.00 89.06 92 GLY A N 1
ATOM 736 C CA . GLY A 1 92 ? 12.697 -0.022 -20.590 1.00 89.06 92 GLY A CA 1
ATOM 737 C C . GLY A 1 92 ? 13.355 -0.558 -19.319 1.00 89.06 92 GLY A C 1
ATOM 738 O O . GLY A 1 92 ? 14.527 -0.293 -19.081 1.00 89.06 92 GLY A O 1
ATOM 739 N N . GLY A 1 93 ? 12.631 -1.313 -18.492 1.00 89.94 93 GLY A N 1
ATOM 740 C CA . GLY A 1 93 ? 13.135 -1.961 -17.277 1.00 89.94 93 GLY A CA 1
ATOM 741 C C . GLY A 1 93 ? 13.955 -3.227 -17.540 1.00 89.94 93 GLY A C 1
ATOM 742 O O . GLY A 1 93 ? 14.182 -4.010 -16.624 1.00 89.94 93 GLY A O 1
ATOM 743 N N . PHE A 1 94 ? 14.387 -3.445 -18.780 1.00 89.00 94 PHE A N 1
ATOM 744 C CA . PHE A 1 94 ? 15.276 -4.530 -19.168 1.00 89.00 94 PHE A CA 1
ATOM 745 C C . PHE A 1 94 ? 16.348 -4.019 -20.126 1.00 89.00 94 PHE A C 1
ATOM 747 O O . PHE A 1 94 ? 16.141 -3.073 -20.886 1.00 89.00 94 PHE A O 1
ATOM 754 N N . ILE A 1 95 ? 17.494 -4.693 -20.111 1.00 89.12 95 ILE A N 1
ATOM 755 C CA . ILE A 1 95 ? 18.529 -4.529 -21.127 1.00 89.12 95 ILE A CA 1
ATOM 756 C C . ILE A 1 95 ? 18.472 -5.711 -22.089 1.00 89.12 95 ILE A C 1
ATOM 758 O O . ILE A 1 95 ? 18.205 -6.842 -21.687 1.00 89.12 95 ILE A O 1
ATOM 762 N N . SER A 1 96 ? 18.731 -5.453 -23.367 1.00 86.81 96 SER A N 1
ATOM 763 C CA . SER A 1 96 ? 18.944 -6.523 -24.342 1.00 86.81 96 SER A CA 1
ATOM 764 C C . SER A 1 96 ? 20.422 -6.895 -24.354 1.00 86.81 96 SER A C 1
ATOM 766 O O . SER A 1 96 ? 21.275 -6.017 -24.482 1.00 86.81 96 SER A O 1
ATOM 768 N N . VAL A 1 97 ? 20.732 -8.186 -24.239 1.00 89.12 97 VAL A N 1
ATOM 769 C CA . VAL A 1 97 ? 22.103 -8.697 -24.347 1.00 89.12 97 VAL A CA 1
ATOM 770 C C . VAL A 1 97 ? 22.129 -9.939 -25.231 1.00 89.12 97 VAL A C 1
ATOM 772 O O . VAL A 1 97 ? 21.269 -10.810 -25.124 1.00 89.12 97 VAL A O 1
ATOM 775 N N . SER A 1 98 ? 23.119 -10.015 -26.121 1.00 88.00 98 SER A N 1
ATOM 776 C CA . SER A 1 98 ? 23.405 -11.240 -26.865 1.00 88.00 98 SER A CA 1
ATOM 777 C C . SER A 1 98 ? 24.160 -12.198 -25.947 1.00 88.00 98 SER A C 1
ATOM 779 O O . SER A 1 98 ? 25.277 -11.899 -25.532 1.00 88.00 98 SER A O 1
ATOM 781 N N . VAL A 1 99 ? 23.550 -13.336 -25.617 1.00 86.81 99 VAL A N 1
ATOM 782 C CA . VAL A 1 99 ? 24.145 -14.362 -24.738 1.00 86.81 99 VAL A CA 1
ATOM 783 C C . VAL A 1 99 ? 25.047 -15.354 -25.487 1.00 86.81 99 VAL A C 1
ATOM 785 O O . VAL A 1 99 ? 25.580 -16.278 -24.881 1.00 86.81 99 VAL A O 1
ATO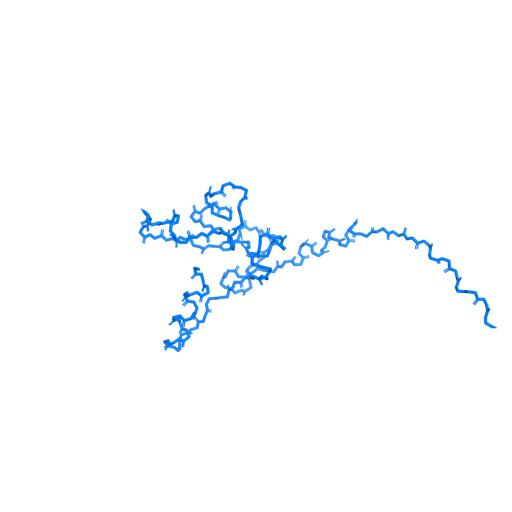M 788 N N . GLY A 1 100 ? 25.246 -15.153 -26.795 1.00 84.94 100 GLY A N 1
ATOM 789 C CA . GLY A 1 100 ? 25.939 -16.105 -27.663 1.00 84.94 100 GLY A CA 1
ATOM 790 C C . GLY A 1 100 ? 25.136 -17.392 -27.892 1.00 84.94 100 GLY A C 1
ATOM 791 O O . GLY A 1 100 ? 24.019 -17.554 -27.405 1.00 84.94 100 GLY A O 1
ATOM 792 N N . SER A 1 101 ? 25.699 -18.304 -28.677 1.00 83.31 101 SER A N 1
ATOM 793 C CA . SER A 1 101 ? 25.174 -19.656 -28.888 1.00 83.31 101 SER A CA 1
ATOM 794 C C . SER A 1 101 ? 25.887 -20.648 -27.968 1.00 83.31 101 SER A C 1
ATOM 796 O O . SER A 1 101 ? 27.074 -20.485 -27.681 1.00 83.31 101 SER A O 1
ATOM 798 N N . ALA A 1 102 ? 25.171 -21.678 -27.503 1.00 81.81 102 ALA A N 1
ATOM 799 C CA . ALA A 1 102 ? 25.786 -22.777 -26.762 1.00 81.81 102 ALA A CA 1
ATOM 800 C C . ALA A 1 102 ? 26.906 -23.430 -27.604 1.00 81.81 102 ALA A C 1
ATOM 802 O O . ALA A 1 102 ? 26.778 -23.464 -28.832 1.00 81.81 102 ALA A O 1
ATOM 803 N N . PRO A 1 103 ? 27.992 -23.935 -26.983 1.00 77.44 103 PRO A N 1
ATOM 804 C CA . PRO A 1 103 ? 29.002 -24.710 -27.702 1.00 77.44 103 PRO A CA 1
ATOM 805 C C . PRO A 1 103 ? 28.345 -25.896 -28.420 1.00 77.44 103 PRO A C 1
ATOM 807 O O . PRO A 1 103 ? 27.435 -26.506 -27.856 1.00 77.44 103 PRO A O 1
ATOM 810 N N . GLU A 1 104 ? 28.785 -26.215 -29.641 1.00 72.81 104 GLU A N 1
ATOM 811 C CA . GLU A 1 104 ? 28.290 -27.406 -30.346 1.00 72.81 104 GLU A CA 1
ATOM 812 C C . GLU A 1 104 ? 28.591 -28.676 -29.533 1.00 72.81 104 GLU A C 1
ATOM 814 O O . GLU A 1 104 ? 29.670 -28.798 -28.945 1.00 72.81 104 GLU A O 1
ATOM 819 N N . ALA A 1 105 ? 27.598 -29.569 -29.462 1.00 57.75 105 ALA A N 1
ATOM 820 C CA . ALA A 1 105 ? 27.620 -30.823 -28.708 1.00 57.75 105 ALA A CA 1
ATOM 821 C C . ALA A 1 105 ? 28.153 -31.993 -29.541 1.00 57.75 105 ALA A C 1
ATOM 823 O O . ALA A 1 105 ? 27.855 -32.030 -30.757 1.00 57.75 105 ALA A O 1
#

Foldseek 3Di:
DLVVVQVVCVVVVHDGADAWDDDLPQDPCRRQKQKPNRGQDDDPPHHVSRDDCVVVPVPPDIDIAADDDPLWDDPGHNHTDPVSVVVVCVVPVDDDDDPDDDPDD

Organism: NCBI:txid408172

Radius of gyration: 19.26 Å; chains: 1; bounding box: 47×44×50 Å

Secondary structure (DSSP, 8-state):
-HHHHHHHHHHTTPPPPP-----SSS-S----EEETTEET-SSTT--GGG--GGGGTT-S---EEE---TTS-EEETTEE--HHHHHHHHHHSS------PPPP-

Sequence (105 aa):
MLDQLNEQLIDKGEDCIVFDHDCREGICGTCSLVINGHPHGEKKATTTCQLYMRDYANQLELWIEPWRAKSFPIVKDLAVMRESFDRIIQSGGFISVSVGSAPEA